Protein AF-Q71H69-F1 (afdb_monomer_lite)

Structure (mmCIF, N/CA/C/O backbone):
data_AF-Q71H69-F1
#
_entry.id   AF-Q71H69-F1
#
loop_
_atom_site.group_PDB
_atom_site.id
_atom_site.type_symbol
_atom_site.label_atom_id
_atom_site.label_alt_id
_atom_site.label_comp_id
_atom_site.label_asym_id
_atom_site.label_entity_id
_atom_site.label_seq_id
_atom_site.pdbx_PDB_ins_code
_atom_site.Cartn_x
_atom_site.Cartn_y
_atom_site.Cartn_z
_atom_site.occupancy
_atom_site.B_iso_or_equiv
_atom_site.auth_seq_id
_atom_site.auth_comp_id
_atom_site.auth_asym_id
_atom_site.auth_atom_id
_atom_site.pdbx_PDB_model_num
ATOM 1 N N . CYS A 1 1 ? -3.272 -3.056 -8.022 1.00 93.94 1 CYS A N 1
ATOM 2 C CA . CYS A 1 1 ? -4.694 -2.757 -7.696 1.00 93.94 1 CYS A CA 1
ATOM 3 C C . CYS A 1 1 ? -4.770 -1.453 -6.899 1.00 93.94 1 CYS A C 1
ATOM 5 O O . CYS A 1 1 ? -3.737 -1.010 -6.401 1.00 93.94 1 CYS A O 1
ATOM 7 N N . ARG A 1 2 ? -5.953 -0.832 -6.789 1.00 97.81 2 ARG A N 1
ATOM 8 C CA . ARG A 1 2 ? -6.194 0.258 -5.829 1.00 97.81 2 ARG A CA 1
ATOM 9 C C . ARG A 1 2 ? -6.586 -0.340 -4.483 1.00 97.81 2 ARG A C 1
ATOM 11 O O . ARG A 1 2 ? -7.351 -1.301 -4.452 1.00 97.81 2 ARG A O 1
ATOM 18 N N . ILE A 1 3 ? -6.055 0.205 -3.396 1.00 98.31 3 ILE A N 1
ATOM 19 C CA . ILE A 1 3 ? -6.305 -0.283 -2.037 1.00 98.31 3 ILE A CA 1
ATOM 20 C C . ILE A 1 3 ? -6.628 0.867 -1.089 1.00 98.31 3 ILE A C 1
ATOM 22 O O . ILE A 1 3 ? -6.235 2.012 -1.334 1.00 98.31 3 ILE A O 1
ATOM 26 N N . GLN A 1 4 ? -7.299 0.535 0.008 1.00 98.50 4 GLN A N 1
ATOM 27 C CA . GLN A 1 4 ? -7.377 1.369 1.198 1.00 98.50 4 GLN A CA 1
ATOM 28 C C . GLN A 1 4 ? -7.109 0.542 2.452 1.00 98.50 4 GLN A C 1
ATOM 30 O O . GLN A 1 4 ? -7.404 -0.650 2.482 1.00 98.50 4 GLN A O 1
ATOM 35 N N . HIS A 1 5 ? -6.562 1.175 3.482 1.00 98.75 5 HIS A N 1
ATOM 36 C CA . HIS A 1 5 ? -6.429 0.575 4.806 1.00 98.75 5 HIS A CA 1
ATOM 37 C C . HIS A 1 5 ? -6.318 1.659 5.884 1.00 98.75 5 HIS A C 1
ATOM 39 O O . HIS A 1 5 ? -6.015 2.823 5.605 1.00 98.75 5 HIS A O 1
ATOM 45 N N . GLY A 1 6 ? -6.560 1.270 7.129 1.00 98.75 6 GLY A N 1
ATOM 46 C CA . GLY A 1 6 ? -6.166 2.032 8.304 1.00 98.75 6 GLY A CA 1
ATOM 47 C C . GLY A 1 6 ? -4.676 1.854 8.600 1.00 98.75 6 GLY A C 1
ATOM 48 O O . GLY A 1 6 ? -4.119 0.773 8.401 1.00 98.75 6 GLY A O 1
ATOM 49 N N . TRP A 1 7 ? -4.042 2.911 9.093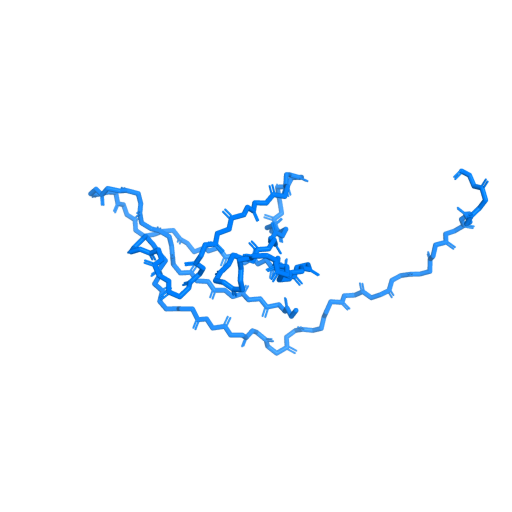 1.00 98.69 7 TRP A N 1
ATOM 50 C CA . TRP A 1 7 ? -2.681 2.922 9.618 1.00 98.69 7 TRP A CA 1
ATOM 51 C C . TRP A 1 7 ? -2.679 3.458 11.043 1.00 98.69 7 TRP A C 1
ATOM 53 O O . TRP A 1 7 ? -3.188 4.559 11.287 1.00 98.69 7 TRP A O 1
ATOM 63 N N . LYS A 1 8 ? -2.084 2.712 11.974 1.00 98.38 8 LYS A N 1
ATOM 64 C CA . LYS A 1 8 ? -1.945 3.128 13.371 1.00 98.38 8 LYS A CA 1
ATOM 65 C C . LYS A 1 8 ? -0.484 3.109 13.798 1.00 98.38 8 LYS A C 1
ATOM 67 O O . LYS A 1 8 ? 0.110 2.047 13.926 1.00 98.38 8 LYS A O 1
ATOM 72 N N . GLU A 1 9 ? 0.066 4.285 14.079 1.00 96.75 9 GLU A N 1
ATOM 73 C CA . GLU A 1 9 ? 1.413 4.406 14.635 1.00 96.75 9 GLU A CA 1
ATOM 74 C C . GLU A 1 9 ? 1.342 4.429 16.168 1.00 96.75 9 GLU A C 1
ATOM 76 O O . GLU A 1 9 ? 0.807 5.370 16.766 1.00 96.75 9 GLU A O 1
ATOM 81 N N . GLY A 1 10 ? 1.848 3.376 16.815 1.00 95.12 10 GLY A N 1
ATOM 82 C CA . GLY A 1 10 ? 1.836 3.236 18.273 1.00 95.12 10 GLY A CA 1
ATOM 83 C C . GLY A 1 10 ? 0.441 3.410 18.892 1.00 95.12 10 GLY A C 1
ATOM 84 O O . GLY A 1 10 ? -0.534 2.772 18.490 1.00 95.12 10 GLY A O 1
ATOM 85 N N . SER A 1 11 ? 0.330 4.289 19.891 1.00 95.56 11 SER A N 1
ATOM 86 C CA . SER A 1 11 ? -0.943 4.638 20.541 1.00 95.56 11 SER A CA 1
ATOM 87 C C . SER A 1 11 ? -1.700 5.781 19.852 1.00 95.56 11 SER A C 1
ATOM 89 O O . SER A 1 11 ? -2.689 6.268 20.401 1.00 95.56 11 SER A O 1
ATOM 91 N N . GLY A 1 12 ? -1.238 6.233 18.683 1.00 97.06 12 GLY A N 1
ATOM 92 C CA . GLY A 1 12 ? -1.869 7.302 17.918 1.00 97.06 12 GLY A CA 1
ATOM 93 C C . GLY A 1 12 ? -3.238 6.920 17.338 1.00 97.06 12 GLY A C 1
ATOM 94 O O . GLY A 1 12 ? -3.652 5.753 17.391 1.00 97.06 12 GLY A O 1
ATOM 95 N N . PRO A 1 13 ? -3.967 7.903 16.780 1.00 97.75 13 PRO A N 1
ATOM 96 C CA . PRO A 1 13 ? -5.213 7.639 16.074 1.00 97.75 13 PRO A CA 1
ATOM 97 C C . PRO A 1 13 ? -4.964 6.817 14.802 1.00 97.75 13 PRO A C 1
ATOM 99 O O . PRO A 1 13 ? -3.888 6.868 14.206 1.00 97.75 13 PRO A O 1
ATOM 102 N N . VAL A 1 14 ? -5.993 6.091 14.361 1.00 98.38 14 VAL A N 1
ATOM 103 C CA . VAL A 1 14 ? -5.976 5.438 13.048 1.00 98.38 14 VAL A CA 1
ATOM 104 C C . VAL A 1 14 ? -6.150 6.504 11.971 1.00 98.38 14 VAL A C 1
ATOM 106 O O . VAL A 1 14 ? -7.089 7.298 12.016 1.00 98.38 14 VAL A O 1
ATOM 109 N N . THR A 1 15 ? -5.257 6.503 10.990 1.00 98.31 15 THR A N 1
ATOM 110 C CA . THR A 1 15 ? -5.337 7.337 9.784 1.00 98.31 15 THR A CA 1
ATOM 111 C C . THR A 1 15 ? -5.700 6.464 8.592 1.00 98.31 15 THR A C 1
ATOM 113 O O . THR A 1 15 ? -5.302 5.304 8.543 1.00 98.31 15 THR A O 1
ATOM 116 N N . GLN A 1 16 ? -6.477 6.978 7.639 1.00 98.44 16 GLN A N 1
ATOM 117 C CA . GLN A 1 16 ? -6.879 6.199 6.469 1.00 98.44 16 GLN A CA 1
ATOM 118 C C . GLN A 1 16 ? -5.998 6.529 5.268 1.00 98.44 16 GLN A C 1
ATOM 120 O O . GLN A 1 16 ? -5.847 7.693 4.903 1.00 98.44 16 GLN A O 1
ATOM 125 N N . TRP A 1 17 ? -5.451 5.488 4.649 1.00 98.50 17 TRP A N 1
ATOM 126 C CA . TRP A 1 17 ? -4.535 5.591 3.521 1.00 98.50 17 TRP A CA 1
ATOM 127 C C . TRP A 1 17 ? -5.144 4.933 2.295 1.00 98.50 17 TRP A C 1
ATOM 129 O O . TRP A 1 17 ? -5.775 3.878 2.387 1.00 98.50 17 TRP A O 1
ATOM 139 N N . LYS A 1 18 ? -4.949 5.569 1.139 1.00 98.44 18 LYS A N 1
ATOM 140 C CA . LYS A 1 18 ? -5.337 5.055 -0.175 1.00 98.44 18 LYS A CA 1
ATOM 141 C C . LYS A 1 18 ? -4.133 5.076 -1.095 1.00 98.44 18 LYS A C 1
ATOM 143 O O . LYS A 1 18 ? -3.335 6.014 -1.063 1.00 98.44 18 LYS A O 1
ATOM 148 N N . GLY A 1 19 ? -3.990 4.036 -1.902 1.00 97.81 19 GLY A N 1
ATOM 149 C CA . GLY A 1 19 ? -2.831 3.910 -2.770 1.00 97.81 19 GLY A CA 1
ATOM 150 C C . GLY A 1 19 ? -2.996 2.870 -3.859 1.00 97.81 19 GLY A C 1
ATOM 151 O O . GLY A 1 19 ? -4.026 2.202 -3.992 1.00 97.81 19 GLY A O 1
ATOM 152 N N . THR A 1 20 ? -1.944 2.748 -4.655 1.00 98.19 20 THR A N 1
ATOM 153 C CA . THR A 1 20 ? -1.828 1.771 -5.731 1.00 98.19 20 THR A CA 1
ATOM 154 C C . THR A 1 20 ? -0.716 0.789 -5.389 1.00 98.19 20 THR A C 1
ATOM 156 O O . THR A 1 20 ? 0.428 1.200 -5.201 1.00 98.19 20 THR A O 1
ATOM 159 N N . VAL A 1 21 ? -1.040 -0.505 -5.350 1.00 98.00 21 VAL A N 1
ATOM 160 C CA . VAL A 1 21 ? -0.026 -1.568 -5.316 1.00 98.00 21 VAL A CA 1
ATOM 161 C C . VAL A 1 21 ? 0.647 -1.612 -6.684 1.00 98.00 21 VAL A C 1
ATOM 163 O O . VAL A 1 21 ? -0.038 -1.840 -7.689 1.00 98.00 21 VAL A O 1
ATOM 166 N N . LEU A 1 22 ? 1.952 -1.353 -6.693 1.00 97.88 22 LEU A N 1
ATOM 167 C CA . LEU A 1 22 ? 2.810 -1.324 -7.873 1.00 97.88 22 LEU A CA 1
ATOM 168 C C . LEU A 1 22 ? 3.347 -2.714 -8.199 1.00 97.88 22 LEU A C 1
ATOM 170 O O . LEU A 1 22 ? 3.274 -3.132 -9.348 1.00 97.88 22 LEU A O 1
ATOM 174 N N . ASP A 1 23 ? 3.868 -3.413 -7.189 1.00 98.31 23 ASP A N 1
ATOM 175 C CA . ASP A 1 23 ? 4.494 -4.720 -7.371 1.00 98.31 23 ASP A CA 1
ATOM 176 C C . ASP A 1 23 ? 4.488 -5.543 -6.073 1.00 98.31 23 ASP A C 1
ATOM 178 O O . ASP A 1 23 ? 4.303 -5.002 -4.977 1.00 98.31 23 ASP A O 1
ATOM 182 N N . GLN A 1 24 ? 4.707 -6.849 -6.204 1.00 98.56 24 GLN A N 1
ATOM 183 C CA . GLN A 1 24 ? 4.962 -7.780 -5.107 1.00 98.56 24 GLN A CA 1
ATOM 184 C C . GLN A 1 24 ? 6.386 -8.316 -5.253 1.00 98.56 24 GLN A C 1
ATOM 186 O O . GLN A 1 24 ? 6.748 -8.868 -6.290 1.00 98.56 24 GLN A O 1
ATOM 191 N N . VAL A 1 25 ? 7.206 -8.170 -4.213 1.00 98.31 25 VAL A N 1
ATOM 192 C CA . VAL A 1 25 ? 8.638 -8.476 -4.309 1.00 98.31 25 VAL A CA 1
ATOM 193 C C . VAL A 1 25 ? 8.859 -9.991 -4.475 1.00 98.31 25 VAL A C 1
ATOM 195 O O . VAL A 1 25 ? 8.493 -10.752 -3.580 1.00 98.31 25 VAL A O 1
ATOM 198 N N . PRO A 1 26 ? 9.522 -10.470 -5.550 1.00 98.12 26 PRO A N 1
ATOM 199 C CA . PRO A 1 26 ? 9.629 -11.910 -5.819 1.00 98.12 26 PRO A CA 1
ATOM 200 C C . PRO A 1 26 ? 10.387 -12.703 -4.746 1.00 98.12 26 PRO A C 1
ATOM 202 O O . PRO A 1 26 ? 10.035 -13.838 -4.441 1.00 98.12 26 PRO A O 1
ATOM 205 N N . VAL A 1 27 ? 11.427 -12.102 -4.155 1.00 98.25 27 VAL A N 1
ATOM 206 C CA . VAL A 1 27 ? 12.262 -12.738 -3.117 1.00 98.25 27 VAL A CA 1
ATOM 207 C C . VAL A 1 27 ? 11.641 -12.685 -1.717 1.00 98.25 27 VAL A C 1
ATOM 209 O O . VAL A 1 27 ? 12.086 -13.398 -0.823 1.00 98.25 27 VAL A O 1
ATOM 212 N N . ASN A 1 28 ? 10.607 -11.864 -1.521 1.00 98.38 28 ASN A N 1
ATOM 213 C CA . ASN A 1 28 ? 9.790 -11.838 -0.312 1.00 98.38 28 ASN A CA 1
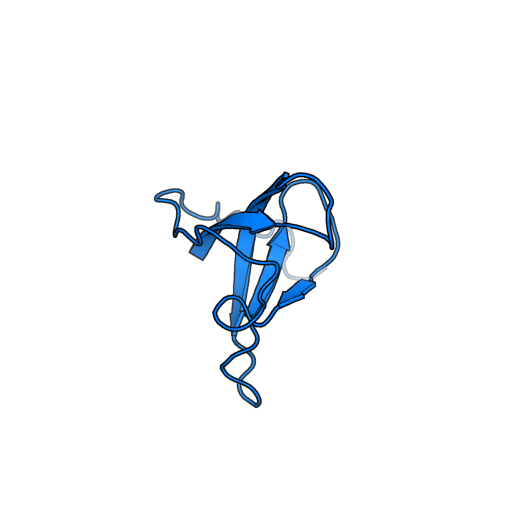ATOM 214 C C . ASN A 1 28 ? 8.330 -11.549 -0.699 1.00 98.38 28 ASN A C 1
ATOM 216 O O . ASN A 1 28 ? 7.914 -10.389 -0.674 1.00 98.38 28 ASN A O 1
ATOM 220 N N . PRO A 1 29 ? 7.528 -12.587 -1.003 1.00 97.88 29 PRO A N 1
ATOM 221 C CA . PRO A 1 29 ? 6.146 -12.410 -1.448 1.00 97.88 29 PRO A CA 1
ATOM 222 C C . PRO A 1 29 ? 5.223 -11.753 -0.415 1.00 97.88 29 PRO A C 1
ATOM 224 O O . PRO A 1 29 ? 4.089 -11.417 -0.734 1.00 97.88 29 PRO A O 1
ATOM 227 N N . SER A 1 30 ? 5.658 -11.576 0.834 1.00 98.38 30 SER A N 1
ATOM 228 C CA . SER A 1 30 ? 4.865 -10.819 1.808 1.00 98.38 30 SER A CA 1
ATOM 229 C C . SER A 1 30 ? 4.962 -9.311 1.589 1.00 98.38 30 SER A C 1
ATOM 231 O O . SER A 1 30 ? 4.060 -8.601 2.018 1.00 98.38 30 SER A O 1
ATOM 233 N N . LEU A 1 31 ? 6.021 -8.830 0.929 1.00 98.75 31 LEU A N 1
ATOM 234 C CA . LEU A 1 31 ? 6.328 -7.415 0.752 1.00 98.75 31 LEU A CA 1
ATOM 235 C C . LEU A 1 31 ? 5.723 -6.866 -0.546 1.00 98.75 31 LEU A C 1
ATOM 237 O O . LEU A 1 31 ? 6.015 -7.346 -1.645 1.00 98.75 31 LEU A O 1
ATOM 241 N N . TYR A 1 32 ? 4.932 -5.806 -0.412 1.00 98.81 32 TYR A N 1
ATOM 242 C CA . TYR A 1 32 ? 4.315 -5.082 -1.521 1.00 98.81 32 TYR A CA 1
ATOM 243 C C . TYR A 1 32 ? 4.931 -3.693 -1.653 1.00 98.81 32 TYR A C 1
ATOM 245 O O . TYR A 1 32 ? 5.162 -3.017 -0.649 1.00 98.81 32 TYR A O 1
ATOM 253 N N . LEU A 1 33 ? 5.158 -3.252 -2.890 1.00 98.81 33 LEU A N 1
ATOM 254 C CA . LEU A 1 33 ? 5.524 -1.874 -3.209 1.00 98.81 33 LEU A CA 1
ATOM 255 C C . LEU A 1 33 ? 4.251 -1.071 -3.475 1.00 98.81 33 LEU A C 1
ATOM 257 O O . LEU A 1 33 ? 3.460 -1.429 -4.349 1.00 98.81 33 LEU A O 1
ATOM 261 N N . ILE A 1 34 ? 4.039 0.011 -2.729 1.00 98.69 34 ILE A N 1
ATOM 262 C CA . ILE A 1 34 ? 2.826 0.832 -2.785 1.00 98.69 34 ILE A CA 1
ATOM 263 C C . ILE A 1 34 ? 3.189 2.297 -3.032 1.00 98.69 34 ILE A C 1
ATOM 265 O O . ILE A 1 34 ? 4.086 2.851 -2.396 1.00 98.69 34 ILE A O 1
ATOM 269 N N . LYS A 1 35 ? 2.441 2.940 -3.931 1.00 98.44 35 LYS A N 1
ATOM 270 C CA . LYS A 1 35 ? 2.419 4.397 -4.108 1.00 98.44 35 LYS A CA 1
ATOM 271 C C . LYS A 1 35 ? 1.147 4.954 -3.479 1.00 98.44 35 LYS A C 1
ATOM 273 O O . LYS A 1 35 ? 0.053 4.669 -3.969 1.00 98.44 35 LYS A O 1
ATOM 278 N N . TYR A 1 36 ? 1.285 5.740 -2.416 1.00 98.38 36 TYR A N 1
ATOM 279 C CA . TYR A 1 36 ? 0.148 6.399 -1.771 1.00 98.38 36 TYR A CA 1
ATOM 280 C C . TYR A 1 36 ? -0.273 7.675 -2.506 1.00 98.38 36 TYR A C 1
ATOM 282 O O . TYR A 1 36 ? 0.530 8.340 -3.173 1.00 98.38 36 TYR A O 1
ATOM 290 N N . ASP A 1 37 ? -1.555 8.006 -2.387 1.00 97.00 37 ASP A N 1
ATOM 291 C CA . ASP A 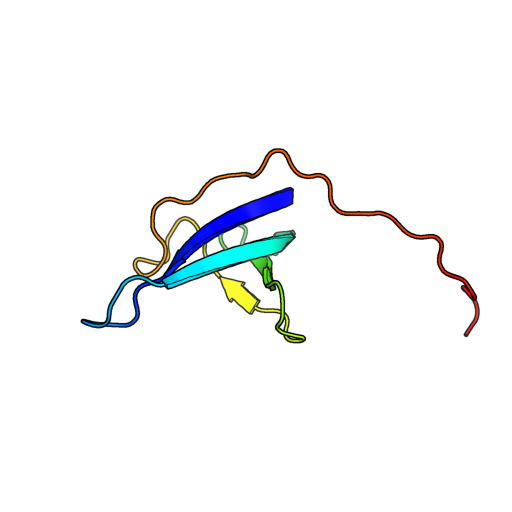1 37 ? -2.118 9.235 -2.940 1.00 97.00 37 ASP A CA 1
ATOM 292 C C . ASP A 1 37 ? -1.547 10.455 -2.209 1.00 97.00 37 ASP A C 1
ATOM 294 O O . ASP A 1 37 ? -1.506 10.484 -0.984 1.00 97.00 37 ASP A O 1
ATOM 298 N N . GLY A 1 38 ? -1.109 11.470 -2.956 1.00 97.12 38 GLY A N 1
ATOM 299 C CA . GLY A 1 38 ? -0.565 12.709 -2.382 1.00 97.12 38 GLY A CA 1
ATOM 300 C C . GLY A 1 38 ? 0.880 12.632 -1.870 1.00 97.12 38 GLY A C 1
ATOM 301 O O . GLY A 1 38 ? 1.393 13.646 -1.409 1.00 97.12 38 GLY A O 1
ATOM 302 N N . PHE A 1 39 ? 1.554 11.481 -1.981 1.00 97.06 39 PHE A N 1
ATOM 303 C CA . PHE A 1 39 ? 2.960 11.307 -1.583 1.00 97.06 39 PHE A CA 1
ATOM 304 C C . PHE A 1 39 ? 3.793 10.770 -2.735 1.00 97.06 39 PHE A C 1
ATOM 306 O O . PHE A 1 39 ? 3.398 9.777 -3.334 1.00 97.06 39 PHE A O 1
ATOM 313 N N . ASP A 1 40 ? 4.957 11.348 -3.019 1.00 97.31 40 ASP A N 1
ATOM 314 C CA . ASP A 1 40 ? 5.763 10.947 -4.183 1.00 97.31 40 ASP A CA 1
ATOM 315 C C . ASP A 1 40 ? 6.600 9.678 -3.964 1.00 97.31 40 ASP A C 1
ATOM 317 O O . ASP A 1 40 ? 6.939 8.988 -4.925 1.00 97.31 40 ASP A O 1
ATOM 321 N N . CYS A 1 41 ? 6.875 9.319 -2.708 1.00 98.00 41 CYS A N 1
ATOM 322 C CA . CYS A 1 41 ? 7.664 8.140 -2.359 1.00 98.00 41 CYS A CA 1
ATOM 323 C C . CYS A 1 41 ? 6.946 6.813 -2.667 1.00 98.00 41 CYS A C 1
ATOM 325 O O . CYS A 1 41 ? 5.718 6.702 -2.596 1.00 98.00 41 CYS A O 1
ATOM 327 N N . VAL A 1 42 ? 7.747 5.775 -2.929 1.00 98.50 42 VAL A N 1
ATOM 328 C CA . VAL A 1 42 ? 7.309 4.372 -2.934 1.00 98.50 42 VAL A CA 1
ATOM 329 C C . VAL A 1 42 ? 7.594 3.761 -1.565 1.00 98.50 42 VAL A C 1
ATOM 331 O O . VAL A 1 42 ? 8.686 3.927 -1.023 1.00 98.50 42 VAL A O 1
ATOM 334 N N . TYR A 1 43 ? 6.619 3.038 -1.022 1.00 98.62 43 TYR A N 1
ATOM 335 C CA . TYR A 1 43 ? 6.696 2.394 0.286 1.00 98.62 43 TYR A CA 1
ATOM 336 C C . TYR A 1 43 ? 6.678 0.875 0.130 1.00 98.62 43 TYR A C 1
ATOM 338 O O . TYR A 1 43 ? 5.890 0.345 -0.648 1.00 98.62 43 TYR A O 1
ATOM 346 N N . GLY A 1 44 ? 7.525 0.178 0.886 1.00 98.62 44 GLY A N 1
ATOM 347 C CA . GLY A 1 44 ? 7.493 -1.278 1.009 1.00 98.62 44 GLY A CA 1
ATOM 348 C C . GLY A 1 44 ? 6.806 -1.682 2.308 1.00 98.62 44 GLY A C 1
ATOM 349 O O . GLY A 1 44 ? 7.288 -1.309 3.376 1.00 98.62 44 GLY A O 1
ATOM 350 N N . LEU A 1 45 ? 5.704 -2.431 2.234 1.00 98.69 45 LEU A N 1
ATOM 351 C CA . LEU A 1 45 ? 4.983 -2.919 3.416 1.00 98.69 45 LEU A CA 1
ATOM 352 C C . LEU A 1 45 ? 4.569 -4.378 3.260 1.00 98.69 45 LEU A C 1
ATOM 354 O O . LEU A 1 45 ? 4.095 -4.796 2.201 1.00 98.69 45 LEU A O 1
ATOM 358 N N . GLU A 1 46 ? 4.684 -5.140 4.345 1.00 98.69 46 GLU A N 1
ATOM 359 C CA . GLU A 1 46 ? 4.089 -6.469 4.425 1.00 98.69 46 GLU A CA 1
ATOM 360 C C . GLU A 1 46 ? 2.616 -6.364 4.834 1.00 98.69 46 GLU A C 1
ATOM 362 O O . GLU A 1 46 ? 2.257 -6.643 5.972 1.00 98.69 46 GLU A O 1
ATOM 367 N N . LEU A 1 47 ? 1.755 -5.927 3.908 1.00 98.38 47 LEU A N 1
ATOM 368 C CA . LEU A 1 47 ? 0.366 -5.508 4.176 1.00 98.38 47 LEU A CA 1
ATOM 369 C C . LEU A 1 47 ? -0.480 -6.501 4.997 1.00 98.38 47 LEU A C 1
ATOM 371 O O . LEU A 1 47 ? -1.382 -6.082 5.713 1.00 98.38 47 LEU A O 1
ATOM 375 N N . HIS A 1 48 ? -0.209 -7.804 4.889 1.00 98.06 48 HIS A N 1
ATOM 376 C CA . HIS A 1 48 ? -0.939 -8.858 5.607 1.00 98.06 48 HIS A CA 1
ATOM 377 C C . HIS A 1 48 ? -0.306 -9.271 6.945 1.00 98.06 48 HIS A C 1
ATOM 379 O O . HIS A 1 48 ? -0.885 -10.087 7.660 1.00 98.06 48 HIS A O 1
ATOM 385 N N . LYS A 1 49 ? 0.888 -8.765 7.261 1.00 98.31 49 LYS A N 1
ATOM 386 C CA . LYS A 1 49 ? 1.668 -9.123 8.456 1.00 98.31 49 LYS A CA 1
ATOM 387 C C . LYS A 1 49 ? 1.974 -7.929 9.358 1.00 98.31 49 LYS A C 1
ATOM 389 O O . LYS A 1 49 ? 2.231 -8.128 10.539 1.00 98.31 49 LYS A O 1
ATOM 394 N N . ASP A 1 50 ? 1.969 -6.716 8.813 1.00 98.38 50 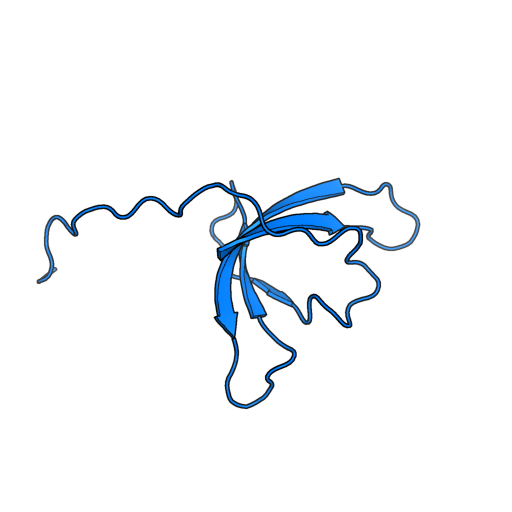ASP A N 1
ATOM 395 C CA . ASP A 1 50 ? 2.234 -5.495 9.565 1.00 98.38 50 ASP A CA 1
ATOM 396 C C . ASP A 1 50 ? 1.037 -5.148 10.462 1.00 98.38 50 ASP A C 1
ATOM 398 O O . ASP A 1 50 ? -0.052 -4.838 9.982 1.00 98.38 50 ASP A O 1
ATOM 402 N N . GLU A 1 51 ? 1.247 -5.182 11.778 1.00 98.00 51 GLU A N 1
ATOM 403 C CA . GLU A 1 51 ? 0.215 -4.925 12.792 1.00 98.00 51 GLU A CA 1
ATOM 404 C C . GLU A 1 51 ? -0.337 -3.492 12.777 1.00 98.00 51 GLU A C 1
ATOM 406 O O . GLU A 1 51 ? -1.412 -3.228 13.321 1.00 98.00 51 GLU A O 1
ATOM 411 N N . ARG A 1 52 ? 0.375 -2.556 12.139 1.00 98.44 52 ARG A N 1
ATOM 412 C CA . ARG A 1 52 ? -0.078 -1.168 11.983 1.00 98.44 52 ARG A CA 1
ATOM 413 C C . ARG A 1 52 ? -1.142 -1.043 10.898 1.00 98.44 52 ARG A C 1
ATOM 415 O O . ARG A 1 52 ? -1.881 -0.054 10.888 1.00 98.44 52 ARG A O 1
ATOM 422 N N . VAL A 1 53 ? -1.227 -2.023 9.994 1.00 98.62 53 VAL A N 1
ATOM 423 C CA . VAL A 1 53 ? -2.204 -2.082 8.904 1.00 98.62 53 VAL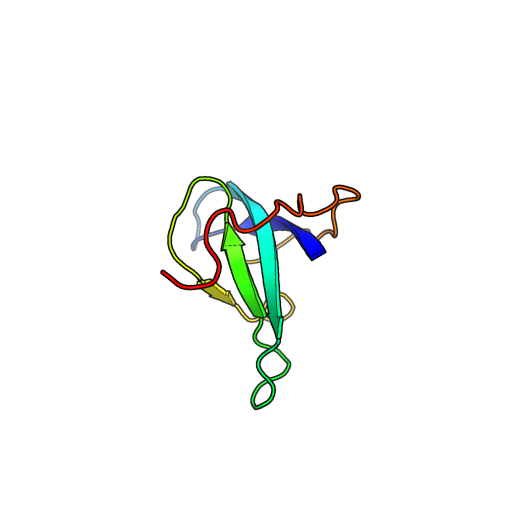 A CA 1
ATOM 424 C C . VAL A 1 53 ? -3.488 -2.739 9.406 1.00 98.62 53 VAL A C 1
ATOM 426 O O . VAL A 1 53 ? -3.485 -3.828 9.970 1.00 98.62 53 VAL A O 1
ATOM 429 N N . SER A 1 54 ? -4.623 -2.082 9.181 1.00 98.44 54 SER A N 1
ATOM 430 C CA . SER A 1 54 ? -5.946 -2.590 9.570 1.00 98.44 54 SER A CA 1
ATOM 431 C C . SER A 1 54 ? -6.975 -2.342 8.474 1.00 98.44 54 SER A C 1
ATOM 433 O O . SER A 1 54 ? -6.797 -1.441 7.661 1.00 98.44 54 SER A O 1
ATOM 435 N N . ALA A 1 55 ? -8.054 -3.133 8.441 1.00 98.19 55 ALA A N 1
ATOM 436 C CA . ALA A 1 55 ? -9.151 -2.980 7.474 1.00 98.19 55 ALA A CA 1
ATOM 437 C C . ALA A 1 55 ? -8.663 -2.826 6.014 1.00 98.19 55 ALA A C 1
ATOM 439 O O . ALA A 1 55 ? -9.065 -1.906 5.304 1.00 98.19 55 ALA A O 1
ATOM 440 N N . LEU A 1 56 ? -7.733 -3.694 5.595 1.00 98.56 56 LEU A N 1
ATOM 441 C CA . LEU A 1 56 ? -7.211 -3.699 4.232 1.00 98.56 56 LEU A CA 1
ATOM 442 C C . LEU A 1 56 ? -8.303 -4.129 3.250 1.00 98.56 56 LEU A C 1
ATOM 444 O O . LEU A 1 56 ? -8.825 -5.240 3.335 1.00 98.56 56 LEU A O 1
ATOM 448 N N . GLU A 1 57 ? -8.589 -3.268 2.282 1.00 98.25 57 GLU A N 1
ATOM 449 C CA . GLU A 1 57 ? -9.616 -3.480 1.269 1.00 98.25 57 GLU A CA 1
ATOM 450 C C . GLU A 1 57 ? -9.098 -3.115 -0.122 1.00 98.25 57 GLU A C 1
ATOM 452 O O . GLU A 1 57 ? -8.364 -2.140 -0.311 1.00 98.25 57 GLU A O 1
ATOM 457 N N . VAL A 1 58 ? -9.517 -3.888 -1.124 1.00 97.81 58 VAL A N 1
ATOM 458 C CA . VAL A 1 58 ? -9.287 -3.565 -2.535 1.00 97.81 58 VAL A CA 1
ATOM 459 C C . VAL A 1 58 ? -10.422 -2.666 -3.012 1.00 97.81 58 VAL A C 1
ATOM 461 O O . VAL A 1 58 ? -11.593 -3.025 -2.911 1.00 97.81 58 VAL A O 1
ATOM 464 N N . LEU A 1 59 ? -10.075 -1.500 -3.548 1.00 96.94 59 LEU A N 1
ATOM 465 C CA . LEU A 1 59 ? -11.042 -0.548 -4.083 1.00 96.94 59 LEU A CA 1
ATOM 466 C C . LEU A 1 59 ? -11.491 -0.964 -5.496 1.00 96.94 59 LEU A C 1
ATOM 468 O O . LEU A 1 59 ? -10.681 -1.498 -6.260 1.00 96.94 59 LEU A O 1
ATOM 472 N N . PRO A 1 60 ? -12.745 -0.669 -5.889 1.00 93.00 60 PRO A N 1
ATOM 473 C CA . PRO A 1 60 ? -13.240 -0.939 -7.241 1.00 93.00 60 PRO A CA 1
ATOM 474 C C . PRO A 1 60 ? -12.602 -0.027 -8.305 1.00 93.00 60 PRO A C 1
ATOM 476 O O . PRO A 1 60 ? -12.679 -0.323 -9.500 1.00 93.00 60 PRO A O 1
ATOM 479 N N . ASP A 1 61 ? -11.971 1.073 -7.881 1.00 88.81 61 ASP A N 1
ATOM 480 C CA . ASP A 1 61 ? -11.337 2.051 -8.758 1.00 88.81 61 ASP A CA 1
ATOM 481 C C . ASP A 1 61 ? -10.217 1.426 -9.594 1.00 88.81 61 ASP A C 1
ATOM 483 O O . ASP A 1 61 ? -9.336 0.711 -9.101 1.00 88.81 61 ASP A O 1
ATOM 487 N N . ARG A 1 62 ? -10.209 1.756 -10.886 1.00 79.31 62 ARG A N 1
ATOM 488 C CA . ARG A 1 62 ? -9.123 1.372 -11.787 1.00 79.31 62 ARG A CA 1
ATOM 489 C C . ARG A 1 62 ? -8.009 2.405 -11.721 1.00 79.31 62 ARG A C 1
ATOM 491 O O . ARG A 1 62 ? -8.258 3.605 -11.661 1.00 79.31 62 ARG A O 1
ATOM 498 N N . VAL A 1 63 ? -6.769 1.931 -11.781 1.00 82.50 63 VAL A N 1
ATOM 499 C CA . VAL A 1 63 ? -5.616 2.812 -11.982 1.00 82.50 63 VAL A CA 1
ATOM 500 C C . VAL A 1 63 ? -5.749 3.423 -13.374 1.00 82.50 63 VAL A C 1
ATOM 502 O O . VAL A 1 63 ? -5.884 2.691 -14.357 1.00 82.50 63 VAL A O 1
ATOM 505 N N . ALA A 1 64 ? -5.749 4.753 -13.456 1.00 83.94 64 ALA A N 1
ATOM 506 C CA . ALA A 1 64 ? -5.770 5.435 -14.739 1.00 83.94 64 ALA A CA 1
ATOM 507 C C . ALA A 1 64 ? -4.509 5.062 -15.529 1.00 83.94 64 ALA A C 1
ATOM 509 O O . ALA A 1 64 ? -3.393 5.185 -15.029 1.00 83.94 64 ALA A O 1
ATOM 510 N N . SER A 1 65 ? -4.694 4.602 -16.763 1.00 83.50 65 SER A N 1
ATOM 511 C CA . SER A 1 65 ? -3.604 4.413 -17.714 1.00 83.50 65 SER A CA 1
ATOM 512 C C . SER A 1 65 ? -3.594 5.615 -18.648 1.00 83.50 65 SER A C 1
ATOM 514 O O . SER A 1 65 ? -4.581 5.882 -19.334 1.00 83.50 65 SER A O 1
ATOM 516 N N . SER A 1 66 ? -2.501 6.369 -18.639 1.00 84.75 66 SER A N 1
ATOM 517 C CA . SER A 1 66 ? -2.248 7.445 -19.593 1.00 84.75 66 SER A CA 1
ATOM 518 C C . SER A 1 66 ? -1.223 6.992 -20.629 1.00 84.75 66 SER A C 1
ATOM 520 O O . SER A 1 66 ? -0.409 6.098 -20.389 1.00 84.75 66 SER A O 1
ATOM 522 N N . ARG A 1 67 ? -1.276 7.604 -21.816 1.00 87.44 67 ARG A N 1
ATOM 523 C CA . ARG A 1 67 ? -0.247 7.403 -22.838 1.00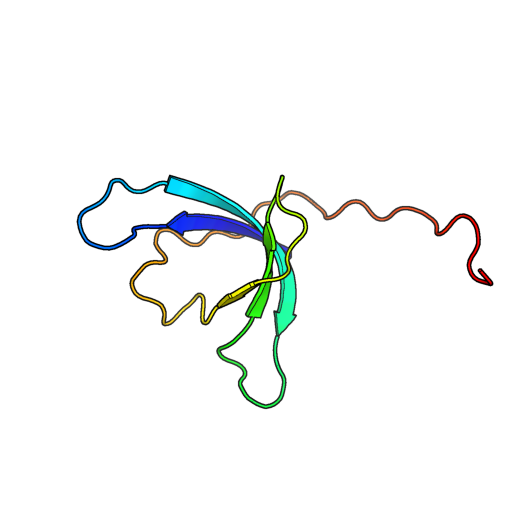 87.44 67 ARG A CA 1
ATOM 524 C C . ARG A 1 67 ? 1.005 8.170 -22.433 1.00 87.44 67 ARG A C 1
ATOM 526 O O . ARG A 1 67 ? 0.913 9.333 -22.049 1.00 87.44 67 ARG A O 1
ATOM 533 N N . ILE A 1 68 ? 2.153 7.519 -22.562 1.00 87.19 68 ILE A N 1
ATOM 534 C CA . ILE A 1 68 ? 3.453 8.176 -22.448 1.00 87.19 68 ILE A CA 1
ATOM 535 C C . ILE A 1 68 ? 3.579 9.115 -23.653 1.00 87.19 68 ILE A C 1
ATOM 537 O O . ILE A 1 68 ? 3.406 8.679 -24.791 1.00 87.19 68 ILE A O 1
ATOM 541 N N . SER A 1 69 ? 3.787 10.408 -23.401 1.00 86.81 69 SER A N 1
ATOM 542 C CA . SER A 1 69 ? 3.824 11.441 -24.444 1.00 86.81 69 SER A CA 1
ATOM 543 C C . SER A 1 69 ? 5.092 11.383 -25.289 1.00 86.81 69 SER A C 1
ATOM 545 O O . SER A 1 69 ? 5.032 11.656 -26.483 1.00 86.81 69 SER A O 1
ATOM 547 N N . ASP A 1 70 ? 6.213 11.009 -24.677 1.00 88.62 70 ASP A N 1
ATOM 548 C CA . ASP A 1 70 ? 7.498 10.848 -25.344 1.00 88.62 70 ASP A CA 1
ATOM 549 C C . ASP A 1 70 ? 8.204 9.626 -24.752 1.00 88.62 70 ASP A C 1
ATOM 551 O O . ASP A 1 70 ? 8.720 9.664 -23.639 1.00 88.62 70 ASP A O 1
ATOM 555 N N . ALA A 1 71 ? 8.115 8.494 -25.448 1.00 87.06 71 ALA A N 1
ATOM 556 C CA . ALA A 1 71 ? 8.663 7.226 -24.967 1.00 87.06 71 ALA A CA 1
ATOM 557 C C . ALA A 1 71 ? 10.186 7.115 -25.158 1.00 87.06 71 ALA A C 1
ATOM 559 O O . ALA A 1 71 ? 10.774 6.128 -24.718 1.00 87.06 71 ALA A O 1
ATOM 560 N N . HIS A 1 72 ? 10.803 8.084 -25.842 1.00 89.06 72 HIS A N 1
ATOM 561 C CA . HIS A 1 72 ? 12.225 8.081 -26.187 1.00 89.06 72 HIS A CA 1
ATOM 562 C C . HIS A 1 72 ? 13.053 9.113 -25.408 1.00 89.06 72 HIS A C 1
ATOM 564 O O . HIS A 1 72 ? 14.266 9.166 -25.622 1.00 89.06 72 HIS A O 1
ATOM 570 N N . LEU A 1 73 ? 12.416 9.915 -24.548 1.00 70.69 73 LEU A N 1
ATOM 571 C CA . LEU A 1 73 ? 13.087 10.883 -23.679 1.00 70.69 73 LEU A CA 1
ATOM 572 C C . LEU A 1 73 ? 13.845 10.203 -22.530 1.00 70.69 73 LEU A C 1
ATOM 574 O O . LEU A 1 73 ? 13.296 9.239 -21.946 1.00 70.69 73 LEU A O 1
#

Sequence (73 aa):
CRIQHGWKEGSGPVTQWKGTVLDQVPVNPSLYLIKYDGFDCVYGLELHKDERVSALEVLPDRVASSRISDAHL

Secondary structure (DSSP, 8-state):
-EEEEEEE-TTSPEEEEEEEEEEE-TT-TT-EEEEETT--SEEEE-TTT-TTEEEEEE-SPPPPP---S-TT-

pLDDT: mean 95.56, std 5.59, range [70.69, 98.81]

Radius of gyration: 14.17 Å; chains: 1; bounding box: 26×25×47 Å

Foldseek 3Di:
DKKKWWFDDDPDDTDIWIWDFPDQDPVHNQWTWTDTPPDPDIDIDSQVPDPRTHPMDHDPDDDDDDDDPDPPD

Organism: Struthio camelus (NCBI:txid8801)

InterPro domains:
  IPR003671 Spindlin/spermiogenesis-specific protein [PF02513] (1-48)
  IPR003671 Spindlin/spermiogenesis-specific protein [PTHR10405] (1-73)
  IPR042567 Spindlin/spermiogenesis-specific domain superfamily [G3DSA:2.80.10.70] (1-73)